Protein AF-A0AAZ1X2Z6-F1 (afdb_monomer)

Radius of gyration: 12.97 Å; Cα contacts (8 Å, |Δi|>4): 34; chains: 1; bounding box: 36×24×28 Å

Nearest PDB structures (foldseek):
  7cqv-assembly1_E  TM=9.396E-01  e=4.990E-08  Drosophila melanogaster
  5k8q-assembly1_A  TM=9.668E-01  e=8.630E-08  Homo sapiens
  1n0y-assembly1_A  TM=9.197E-01  e=8.059E-08  Paramecium tetraurelia
  1rfj-assembly1_A  TM=9.387E-01  e=2.581E-07  Solanum tuberosum
  6dah-assembly4_D  TM=7.981E-01  e=1.060E-07  Homo sapiens

Structure (mmCIF, N/CA/C/O backbone):
data_AF-A0AAZ1X2Z6-F1
#
_entry.id   AF-A0AAZ1X2Z6-F1
#
loop_
_atom_site.group_PDB
_atom_site.id
_atom_site.type_symbol
_atom_site.label_atom_id
_atom_site.label_alt_id
_atom_site.label_comp_id
_atom_site.label_asym_id
_atom_site.label_entity_id
_atom_site.label_seq_id
_atom_site.pdbx_PDB_ins_code
_atom_site.Cartn_x
_atom_site.Cartn_y
_atom_site.Cartn_z
_atom_site.occupancy
_atom_site.B_iso_or_equiv
_atom_site.auth_seq_id
_atom_site.auth_comp_id
_atom_site.auth_asym_id
_atom_site.auth_atom_id
_atom_site.pdbx_PDB_model_num
ATOM 1 N N . GLN A 1 1 ? -26.947 -1.689 -1.448 1.00 38.94 1 GLN A N 1
ATOM 2 C CA . GLN A 1 1 ? -26.755 -1.212 -0.066 1.00 38.94 1 GLN A CA 1
ATOM 3 C C . GLN A 1 1 ? -25.265 -0.950 0.027 1.00 38.94 1 GLN A C 1
ATOM 5 O O . GLN A 1 1 ? -24.529 -1.865 -0.297 1.00 38.94 1 GLN A O 1
ATOM 10 N N . ALA A 1 2 ? -24.819 0.288 0.253 1.00 52.66 2 ALA A N 1
ATOM 11 C CA . ALA A 1 2 ? -23.391 0.519 0.457 1.00 52.66 2 ALA A CA 1
ATOM 12 C C . ALA A 1 2 ? -23.007 -0.236 1.735 1.00 52.66 2 ALA A C 1
ATOM 14 O O . ALA A 1 2 ? -23.640 -0.003 2.769 1.00 52.66 2 ALA A O 1
ATOM 15 N N . ASP A 1 3 ? -22.084 -1.190 1.629 1.00 62.31 3 A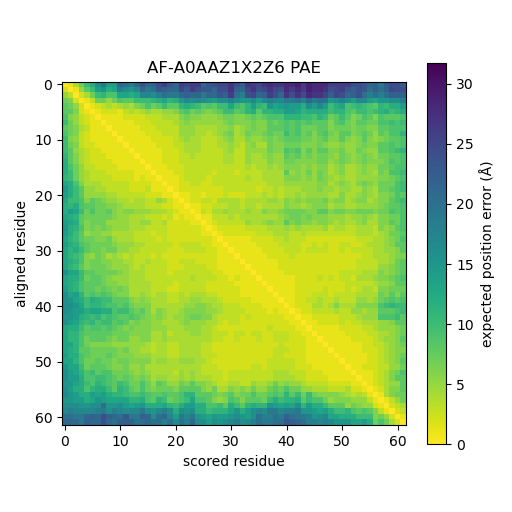SP A N 1
ATOM 16 C CA . ASP A 1 3 ? -21.489 -1.887 2.767 1.00 62.31 3 ASP A CA 1
ATOM 17 C C . ASP A 1 3 ? -20.832 -0.833 3.665 1.00 62.31 3 ASP A C 1
ATOM 19 O O . ASP A 1 3 ? -19.729 -0.357 3.410 1.00 62.31 3 ASP A O 1
ATOM 23 N N . GLN A 1 4 ? -21.573 -0.375 4.673 1.00 77.31 4 GLN A N 1
ATOM 24 C CA . GLN A 1 4 ? -21.043 0.511 5.697 1.00 77.31 4 GLN A CA 1
ATOM 25 C C . GLN A 1 4 ? -20.205 -0.356 6.624 1.00 77.31 4 GLN A C 1
ATOM 27 O O . GLN A 1 4 ? -20.748 -1.087 7.453 1.00 77.31 4 GLN A O 1
ATOM 32 N N . LEU A 1 5 ? -18.889 -0.291 6.435 1.00 82.44 5 LEU A N 1
ATOM 33 C CA . LEU A 1 5 ? -17.924 -0.899 7.339 1.00 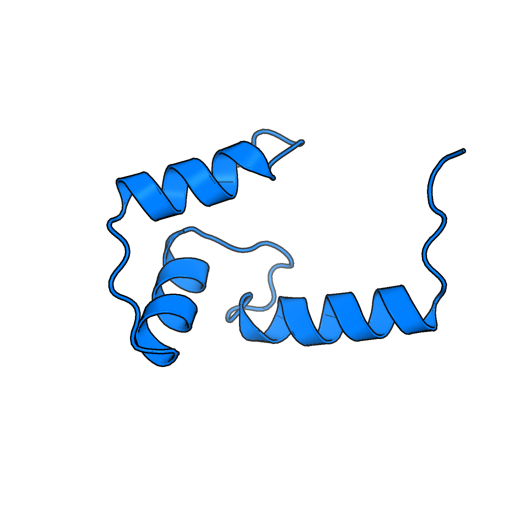82.44 5 LEU A CA 1
ATOM 34 C C . LEU A 1 5 ? -18.132 -0.342 8.753 1.00 82.44 5 LEU A C 1
ATOM 36 O O . LEU A 1 5 ? -18.377 0.856 8.928 1.00 82.44 5 LEU A O 1
ATOM 40 N N . THR A 1 6 ? -18.043 -1.204 9.764 1.00 91.12 6 THR A N 1
ATOM 41 C CA . THR A 1 6 ? -18.060 -0.762 11.164 1.00 91.12 6 THR A CA 1
ATOM 42 C C . THR A 1 6 ? -16.778 0.002 11.497 1.00 91.12 6 THR A C 1
ATOM 44 O O . THR A 1 6 ? -15.760 -0.146 10.824 1.00 91.12 6 THR A O 1
ATOM 47 N N . GLU A 1 7 ? -16.794 0.804 12.565 1.00 87.94 7 GLU A N 1
ATOM 48 C CA . GLU A 1 7 ? -15.584 1.500 13.035 1.00 87.94 7 GLU A CA 1
ATOM 49 C C . GLU A 1 7 ? -14.435 0.526 13.337 1.00 87.94 7 GLU A C 1
ATOM 51 O O . GLU A 1 7 ? -13.277 0.836 13.071 1.00 87.94 7 GLU A O 1
ATOM 56 N N . GLU A 1 8 ? -14.765 -0.668 13.834 1.00 89.75 8 GLU A N 1
ATOM 57 C CA . GLU A 1 8 ? -13.809 -1.746 14.092 1.00 89.75 8 GLU A CA 1
ATOM 58 C C . GLU A 1 8 ? -13.206 -2.287 12.791 1.00 89.75 8 GLU A C 1
ATOM 60 O O . GLU A 1 8 ? -11.987 -2.339 12.666 1.00 89.75 8 GLU A O 1
ATOM 65 N N . GLN A 1 9 ? -14.030 -2.566 11.775 1.00 87.25 9 GLN A N 1
ATOM 66 C CA . GLN A 1 9 ? -13.538 -2.990 10.460 1.00 87.25 9 GLN A CA 1
ATOM 67 C C . GLN A 1 9 ? -12.672 -1.907 9.811 1.00 87.25 9 GLN A C 1
ATOM 69 O O . GLN A 1 9 ? -11.630 -2.208 9.241 1.00 87.25 9 GLN A O 1
ATOM 74 N N . ILE A 1 10 ? -13.063 -0.633 9.918 1.00 87.38 10 ILE A N 1
ATOM 75 C CA . ILE A 1 10 ? -12.257 0.490 9.422 1.00 87.38 10 ILE A CA 1
ATOM 76 C C . ILE A 1 10 ? -10.903 0.535 10.138 1.00 87.38 10 ILE A C 1
ATOM 78 O O . ILE A 1 10 ? -9.890 0.802 9.493 1.00 87.38 10 ILE A O 1
ATOM 82 N N . ALA A 1 11 ? -10.867 0.292 11.450 1.00 88.75 11 ALA A N 1
ATOM 83 C CA . ALA A 1 11 ? -9.625 0.251 12.211 1.00 88.75 11 ALA A CA 1
ATOM 84 C C . ALA A 1 11 ? -8.730 -0.920 11.776 1.00 88.75 11 ALA A C 1
ATOM 86 O O . ALA A 1 11 ? -7.550 -0.695 11.518 1.00 88.75 11 ALA A O 1
ATOM 87 N N . GLU A 1 12 ? -9.288 -2.122 11.605 1.00 88.31 12 GLU A N 1
ATOM 88 C CA . GLU A 1 12 ? -8.551 -3.288 11.097 1.00 88.31 12 GLU A CA 1
ATOM 89 C C . GLU A 1 12 ? -8.000 -3.041 9.688 1.00 88.31 12 GLU A C 1
ATOM 91 O O . GLU A 1 12 ? -6.829 -3.312 9.417 1.00 88.31 12 GLU A O 1
ATOM 96 N N . PHE A 1 13 ? -8.810 -2.465 8.794 1.00 85.00 13 PHE A N 1
ATOM 97 C CA . PHE A 1 13 ? -8.361 -2.116 7.449 1.00 85.00 13 PHE A CA 1
ATOM 98 C C . PHE A 1 13 ? -7.278 -1.043 7.470 1.00 85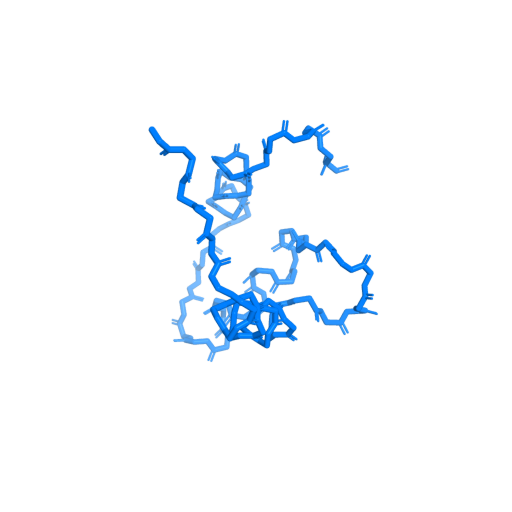.00 13 PHE A C 1
ATOM 100 O O . PHE A 1 13 ? -6.321 -1.167 6.719 1.00 85.00 13 PHE A O 1
ATOM 107 N N . LYS A 1 14 ? -7.375 -0.031 8.340 1.00 86.25 14 LYS A N 1
ATOM 108 C CA . LYS A 1 14 ? -6.325 0.989 8.505 1.00 86.25 14 LYS A CA 1
ATOM 109 C C . LYS A 1 14 ? -5.027 0.408 9.050 1.00 86.25 14 LYS A C 1
ATOM 111 O O . LYS A 1 14 ? -3.957 0.781 8.578 1.00 86.25 14 LYS A O 1
ATOM 116 N N . GLU A 1 15 ? -5.109 -0.492 10.023 1.00 87.56 15 GLU A N 1
ATOM 117 C CA . GLU A 1 15 ? -3.931 -1.169 10.563 1.00 87.56 15 GLU A CA 1
ATOM 118 C C . GLU A 1 15 ? -3.258 -2.008 9.475 1.00 87.56 15 GLU A C 1
ATOM 120 O O . GLU A 1 15 ? -2.057 -1.871 9.245 1.00 87.56 15 GLU A O 1
ATOM 125 N N . ALA A 1 16 ? -4.040 -2.783 8.720 1.00 86.56 16 ALA A N 1
ATOM 126 C CA . ALA A 1 16 ? -3.537 -3.499 7.555 1.00 86.56 16 ALA A CA 1
ATOM 127 C C . ALA A 1 16 ? -2.930 -2.543 6.515 1.00 86.56 16 ALA A C 1
ATOM 129 O O . ALA A 1 16 ? -1.847 -2.821 6.012 1.00 86.56 16 ALA A O 1
ATOM 130 N N . PHE A 1 17 ? -3.565 -1.401 6.239 1.00 85.62 17 PHE A N 1
ATOM 131 C CA . PHE A 1 17 ? -3.078 -0.397 5.288 1.00 85.62 17 PHE A CA 1
ATOM 132 C C . PHE A 1 17 ? -1.713 0.166 5.701 1.00 85.62 17 PHE A C 1
ATOM 134 O O . PHE A 1 17 ? -0.813 0.245 4.873 1.00 85.62 17 PHE A O 1
ATOM 141 N N . SER A 1 18 ? -1.514 0.434 6.996 1.00 88.00 18 SER A N 1
ATOM 142 C CA . SER A 1 18 ? -0.231 0.90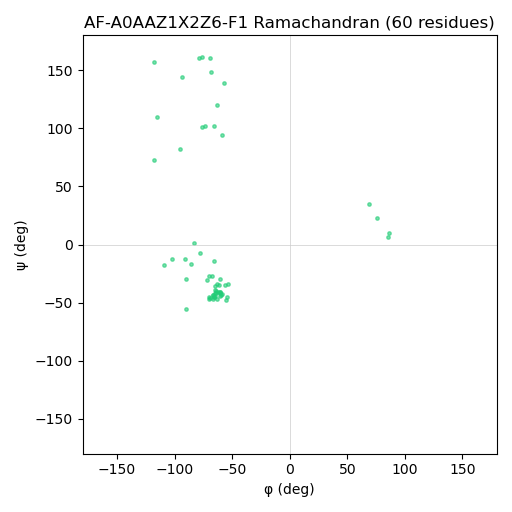1 7.551 1.00 88.00 18 SER A CA 1
ATOM 143 C C . SER A 1 18 ? 0.910 -0.120 7.457 1.00 88.00 18 SER A C 1
ATOM 145 O O . SER A 1 18 ? 2.082 0.216 7.631 1.00 88.00 18 SER A O 1
ATOM 147 N N . LEU A 1 19 ? 0.608 -1.394 7.174 1.00 86.50 19 LEU A N 1
ATOM 148 C CA . LEU A 1 19 ? 1.654 -2.365 6.854 1.00 86.50 19 LEU A CA 1
ATOM 149 C C . LEU A 1 19 ? 2.249 -2.099 5.469 1.00 86.50 19 LEU A C 1
ATOM 151 O O . LEU A 1 19 ? 3.437 -2.385 5.272 1.00 86.50 19 LEU A O 1
ATOM 155 N N . PHE A 1 20 ? 1.444 -1.559 4.550 1.00 85.50 20 PHE A N 1
ATOM 156 C CA . PHE A 1 20 ? 1.820 -1.218 3.182 1.00 85.50 20 PHE A CA 1
ATOM 157 C C . PHE A 1 20 ? 2.346 0.210 3.080 1.00 85.50 20 PHE A C 1
ATOM 159 O O . PHE A 1 20 ? 3.489 0.360 2.662 1.00 85.50 20 PHE A O 1
ATOM 166 N N . ASP A 1 21 ? 1.572 1.199 3.525 1.00 88.31 21 ASP A N 1
ATOM 167 C CA . ASP A 1 21 ? 1.945 2.619 3.582 1.00 88.31 21 ASP A CA 1
ATOM 168 C C . ASP A 1 21 ? 3.083 2.824 4.602 1.00 88.31 21 ASP A C 1
ATOM 170 O O . ASP A 1 21 ? 2.888 2.753 5.820 1.00 88.31 21 ASP A O 1
ATOM 174 N N . LYS A 1 22 ? 4.315 2.970 4.106 1.00 82.94 22 LYS A N 1
ATOM 175 C CA . LYS A 1 22 ? 5.527 3.059 4.934 1.00 82.94 22 LYS A CA 1
ATOM 176 C C . LYS A 1 22 ? 5.856 4.486 5.318 1.00 82.94 22 LYS A C 1
ATOM 178 O O . LYS A 1 22 ? 6.512 4.672 6.350 1.00 82.94 22 LYS A O 1
ATOM 183 N N . ASP A 1 23 ? 5.493 5.453 4.488 1.00 85.50 23 ASP A N 1
ATOM 184 C CA . ASP A 1 23 ? 5.758 6.863 4.756 1.00 85.50 23 ASP A CA 1
ATOM 185 C C . ASP A 1 23 ? 4.615 7.559 5.512 1.00 85.50 23 ASP A C 1
ATOM 187 O O . ASP A 1 23 ? 4.845 8.603 6.132 1.00 85.50 23 ASP A O 1
ATOM 191 N N . GLY A 1 24 ? 3.451 6.914 5.601 1.00 84.44 24 GLY A N 1
ATOM 192 C CA . GLY A 1 24 ? 2.287 7.380 6.342 1.00 84.44 24 GLY A CA 1
ATOM 193 C C . GLY A 1 24 ? 1.554 8.509 5.629 1.00 84.44 24 GLY A C 1
ATOM 194 O O . GLY A 1 24 ? 0.896 9.310 6.305 1.00 84.44 24 GLY A O 1
ATOM 195 N N . ASP A 1 25 ? 1.708 8.634 4.308 1.00 86.25 25 ASP A N 1
ATOM 196 C CA . ASP A 1 25 ? 1.052 9.672 3.515 1.00 86.25 25 ASP A CA 1
ATOM 197 C C . ASP A 1 25 ? -0.430 9.367 3.227 1.00 86.25 25 ASP A C 1
ATOM 199 O O . ASP A 1 25 ? -1.180 10.251 2.796 1.00 86.25 25 ASP A O 1
ATOM 203 N N . GLY A 1 26 ? -0.884 8.159 3.584 1.00 84.62 26 GLY A N 1
ATOM 204 C CA . GLY A 1 26 ? -2.254 7.690 3.410 1.00 84.62 26 GLY A CA 1
ATOM 205 C C . GLY A 1 26 ? -2.528 7.097 2.030 1.00 84.62 26 GLY A C 1
ATOM 206 O O . GLY A 1 26 ? -3.681 6.769 1.740 1.00 84.62 26 GLY A O 1
ATOM 207 N N . THR A 1 27 ? -1.502 6.942 1.196 1.00 84.81 27 THR A N 1
ATOM 208 C CA . THR A 1 27 ? -1.547 6.288 -0.110 1.00 84.81 27 THR A CA 1
ATOM 209 C C . THR A 1 27 ? -0.636 5.060 -0.109 1.00 84.81 27 THR A C 1
ATOM 211 O O . THR A 1 27 ? 0.238 4.908 0.735 1.00 84.81 27 THR A O 1
ATOM 214 N N . ILE A 1 28 ? -0.891 4.104 -1.004 1.00 86.75 28 ILE A N 1
ATOM 215 C CA . ILE A 1 28 ? 0.019 2.970 -1.206 1.00 86.75 28 ILE A CA 1
ATOM 216 C C . ILE A 1 28 ? 0.556 3.094 -2.612 1.00 86.75 28 ILE A C 1
ATOM 218 O O . ILE A 1 28 ? -0.164 2.860 -3.580 1.00 86.75 28 ILE A O 1
ATOM 222 N N . THR A 1 29 ? 1.835 3.417 -2.723 1.00 88.12 29 THR A N 1
ATOM 223 C CA . THR A 1 29 ? 2.513 3.471 -4.017 1.00 88.12 29 THR A CA 1
ATOM 224 C C . THR A 1 29 ? 2.896 2.070 -4.507 1.00 88.12 29 THR A C 1
ATOM 226 O O . THR A 1 29 ? 3.053 1.121 -3.729 1.00 88.12 29 THR A O 1
ATOM 229 N N . THR A 1 30 ? 3.152 1.920 -5.814 1.00 89.19 30 THR A N 1
ATOM 230 C CA . THR A 1 30 ? 3.652 0.652 -6.398 1.00 89.19 30 THR A CA 1
ATOM 231 C C . THR A 1 30 ? 4.916 0.155 -5.692 1.00 89.19 30 THR A C 1
ATOM 233 O O . THR A 1 30 ? 5.126 -1.049 -5.513 1.00 89.19 30 THR A O 1
ATOM 236 N N . LYS A 1 31 ? 5.761 1.085 -5.234 1.00 88.50 31 LYS A N 1
ATOM 237 C CA . LYS A 1 31 ? 7.002 0.795 -4.507 1.00 88.50 31 LYS A CA 1
ATOM 238 C C . LYS A 1 31 ? 6.739 0.179 -3.140 1.00 88.50 31 LYS A C 1
ATOM 240 O O . LYS A 1 31 ? 7.428 -0.772 -2.756 1.00 88.50 31 LYS A O 1
ATOM 245 N N . GLU A 1 32 ? 5.768 0.707 -2.414 1.00 90.62 32 GLU A N 1
ATOM 246 C CA . GLU A 1 32 ? 5.386 0.239 -1.085 1.00 90.62 32 GLU A CA 1
ATOM 247 C C . GLU A 1 32 ? 4.706 -1.122 -1.148 1.00 90.62 32 GLU A C 1
ATOM 249 O O . GLU A 1 32 ? 5.150 -2.063 -0.479 1.00 90.62 32 GLU A O 1
ATOM 254 N N . LEU 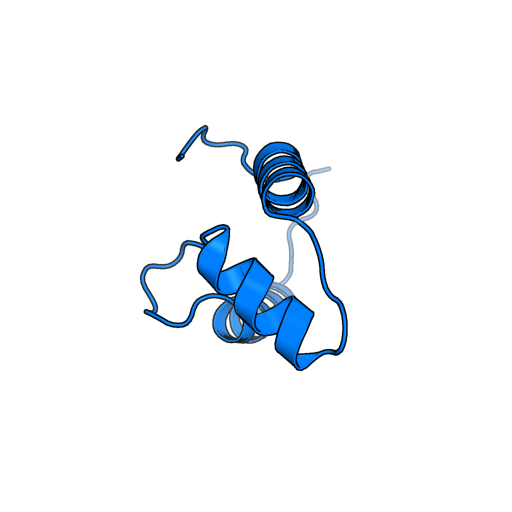A 1 33 ? 3.748 -1.277 -2.065 1.00 89.50 33 LEU A N 1
ATOM 255 C CA . LEU A 1 33 ? 3.113 -2.561 -2.351 1.00 89.50 33 LEU A CA 1
ATOM 256 C C . LEU A 1 33 ? 4.157 -3.624 -2.720 1.00 89.50 33 LEU A C 1
ATOM 258 O O . LEU A 1 33 ? 4.185 -4.714 -2.144 1.00 89.50 33 LEU A O 1
ATOM 262 N N . GLY A 1 34 ? 5.087 -3.285 -3.618 1.00 91.12 34 GLY A N 1
ATOM 263 C CA . GLY A 1 34 ? 6.172 -4.177 -4.022 1.00 91.12 34 GLY A CA 1
ATOM 264 C C . GLY A 1 34 ? 7.120 -4.538 -2.879 1.00 91.12 34 GLY A C 1
ATOM 265 O O . GLY A 1 34 ? 7.630 -5.658 -2.827 1.00 91.12 34 GLY A O 1
ATOM 266 N N . THR A 1 35 ? 7.362 -3.618 -1.947 1.00 90.50 35 THR A N 1
ATOM 267 C CA . THR A 1 35 ? 8.212 -3.866 -0.773 1.00 90.50 35 THR A CA 1
ATOM 268 C C . THR A 1 35 ? 7.574 -4.885 0.164 1.00 90.50 35 THR A C 1
ATOM 270 O O . THR A 1 35 ? 8.255 -5.812 0.617 1.00 90.50 35 THR A O 1
ATOM 273 N N . VAL A 1 36 ? 6.268 -4.774 0.409 1.00 89.12 36 VAL A N 1
ATOM 274 C CA . VAL A 1 36 ? 5.541 -5.746 1.236 1.00 89.12 36 VAL A CA 1
ATOM 275 C C . VAL A 1 36 ? 5.430 -7.097 0.538 1.00 89.12 36 VAL A C 1
ATOM 277 O O . VAL A 1 36 ? 5.769 -8.111 1.143 1.00 89.12 36 VAL A O 1
ATOM 280 N N . MET A 1 37 ? 5.061 -7.126 -0.743 1.00 90.00 37 MET A N 1
ATOM 281 C CA . MET A 1 37 ? 4.969 -8.361 -1.536 1.00 90.00 37 MET A CA 1
ATOM 282 C C . MET A 1 37 ? 6.283 -9.155 -1.519 1.00 90.00 37 MET A C 1
ATOM 284 O O . MET A 1 37 ? 6.286 -10.355 -1.237 1.00 90.00 37 MET A O 1
ATOM 288 N N . ARG A 1 38 ? 7.418 -8.466 -1.702 1.00 90.50 38 ARG A N 1
ATOM 289 C CA . ARG A 1 38 ? 8.759 -9.067 -1.586 1.00 90.50 38 ARG A CA 1
ATOM 290 C C . ARG A 1 38 ? 9.089 -9.542 -0.180 1.00 90.50 38 A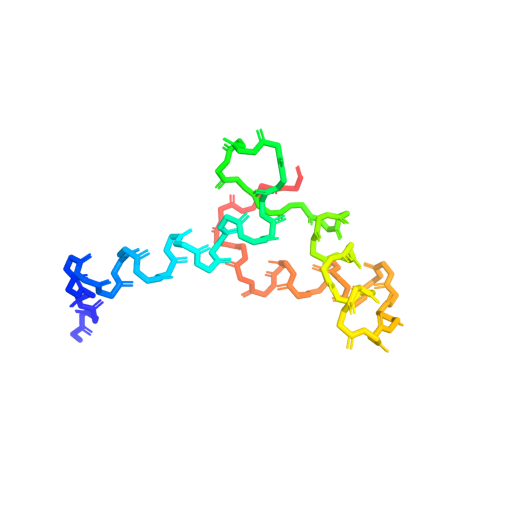RG A C 1
ATOM 292 O O . ARG A 1 38 ? 9.712 -10.590 -0.028 1.00 90.50 38 ARG A O 1
ATOM 299 N N . SER A 1 39 ? 8.629 -8.833 0.846 1.00 88.00 39 SER A N 1
ATOM 300 C CA . SER A 1 39 ? 8.787 -9.259 2.243 1.00 88.00 39 SER A CA 1
ATOM 301 C C . SER A 1 39 ? 7.971 -10.516 2.573 1.00 88.00 39 SER A C 1
ATOM 303 O O . SER A 1 39 ? 8.378 -11.301 3.425 1.00 88.00 39 SER A O 1
ATOM 305 N N . LEU A 1 40 ? 6.861 -10.744 1.863 1.00 88.38 40 LEU A N 1
ATOM 306 C CA . LEU A 1 40 ? 6.047 -11.963 1.937 1.00 88.38 40 LEU A CA 1
ATOM 307 C C . LEU A 1 40 ? 6.587 -13.109 1.058 1.00 88.38 40 LEU A C 1
ATOM 309 O O . LEU A 1 40 ? 5.999 -14.189 1.023 1.00 88.38 40 LEU A O 1
ATOM 313 N N . GLY A 1 41 ? 7.710 -12.899 0.362 1.00 91.56 41 GLY A N 1
ATOM 314 C CA . GLY A 1 41 ? 8.351 -13.895 -0.500 1.00 91.56 41 GLY A CA 1
ATOM 315 C C . GLY A 1 41 ? 7.810 -13.949 -1.931 1.00 91.56 41 GLY A C 1
ATOM 316 O O . GLY A 1 41 ? 8.166 -14.863 -2.675 1.00 91.56 41 GLY A O 1
ATOM 317 N N . GLN A 1 42 ? 6.971 -12.991 -2.334 1.00 92.06 42 GLN A N 1
ATOM 318 C CA . GLN A 1 42 ? 6.517 -12.844 -3.716 1.00 92.06 42 GLN A CA 1
ATOM 319 C C . GLN A 1 42 ? 7.405 -11.863 -4.484 1.00 92.06 42 GLN A C 1
ATOM 321 O O . GLN A 1 42 ? 7.814 -10.842 -3.952 1.00 92.06 42 GLN A O 1
ATOM 326 N N . ASN A 1 43 ? 7.656 -12.117 -5.767 1.00 91.38 43 ASN A N 1
ATOM 327 C CA . ASN A 1 43 ? 8.402 -11.197 -6.630 1.00 91.38 43 ASN A CA 1
ATOM 328 C C . ASN A 1 43 ? 7.516 -10.711 -7.786 1.00 91.38 43 ASN A C 1
ATOM 330 O O . ASN A 1 43 ? 7.722 -11.155 -8.917 1.00 91.38 43 ASN A O 1
ATOM 334 N N . PRO A 1 44 ? 6.533 -9.830 -7.523 1.00 91.75 44 PRO A N 1
ATOM 335 C CA . PRO A 1 44 ? 5.751 -9.228 -8.591 1.00 91.75 44 PRO A CA 1
ATOM 336 C C . PRO A 1 44 ? 6.619 -8.276 -9.420 1.00 91.75 44 PRO A C 1
ATOM 338 O O . PRO A 1 44 ? 7.560 -7.644 -8.917 1.00 91.75 44 PRO A O 1
ATOM 341 N N . THR A 1 45 ? 6.298 -8.185 -10.702 1.00 93.06 45 THR A N 1
ATOM 342 C CA . THR A 1 45 ? 6.867 -7.200 -11.621 1.00 93.06 45 THR A CA 1
ATOM 343 C C . THR A 1 45 ? 6.246 -5.823 -11.400 1.00 93.06 45 THR A C 1
ATOM 345 O O . THR A 1 45 ? 5.176 -5.690 -10.813 1.00 93.06 45 THR A O 1
ATOM 348 N N . GLU A 1 46 ? 6.911 -4.773 -11.881 1.00 89.12 46 GLU A N 1
ATOM 349 C CA . GLU A 1 46 ? 6.382 -3.406 -11.778 1.00 89.12 46 GLU A CA 1
ATOM 350 C C . GLU A 1 46 ? 5.049 -3.244 -12.524 1.00 89.12 46 GLU A C 1
ATOM 352 O O . GLU A 1 46 ? 4.161 -2.562 -12.031 1.00 89.12 46 GLU A O 1
ATOM 357 N N . ALA A 1 47 ? 4.876 -3.945 -13.650 1.00 91.06 47 ALA A N 1
ATOM 358 C CA . ALA A 1 47 ? 3.619 -3.969 -14.393 1.00 91.06 47 ALA A CA 1
ATOM 359 C C . ALA A 1 47 ? 2.483 -4.623 -13.592 1.00 91.06 47 ALA A C 1
ATOM 361 O O . ALA A 1 47 ? 1.398 -4.065 -13.526 1.00 91.06 47 ALA A O 1
ATOM 362 N N . GLU A 1 48 ? 2.740 -5.756 -12.928 1.00 91.56 48 GLU A N 1
ATOM 363 C CA . GLU A 1 48 ? 1.739 -6.401 -12.065 1.00 91.56 48 GLU A CA 1
ATOM 364 C C . GLU A 1 48 ? 1.371 -5.516 -10.870 1.00 91.56 48 GLU A C 1
ATOM 366 O O . GLU A 1 48 ? 0.202 -5.414 -10.520 1.00 91.56 48 GLU A O 1
ATOM 371 N N . LEU A 1 49 ? 2.350 -4.842 -10.258 1.00 90.19 49 LEU A N 1
ATOM 372 C CA . LEU A 1 49 ? 2.091 -3.903 -9.163 1.00 90.19 49 LEU A CA 1
ATOM 373 C C . LEU A 1 49 ? 1.257 -2.707 -9.625 1.00 90.19 49 LEU A C 1
ATOM 375 O O . LEU A 1 49 ? 0.357 -2.284 -8.904 1.00 90.19 49 LEU A O 1
ATOM 379 N N . GLN A 1 50 ? 1.553 -2.174 -10.810 1.00 89.31 50 GLN A N 1
ATOM 380 C CA . GLN A 1 50 ? 0.790 -1.081 -11.399 1.00 89.31 50 GLN A CA 1
ATOM 381 C C . GLN A 1 50 ? -0.637 -1.522 -11.728 1.00 89.31 50 GLN A C 1
ATOM 383 O O . GLN A 1 50 ? -1.570 -0.809 -11.384 1.00 89.31 50 GLN A O 1
ATOM 388 N N . ASP A 1 51 ? -0.823 -2.700 -12.327 1.00 89.81 51 ASP A N 1
ATOM 389 C CA . ASP A 1 51 ? -2.154 -3.241 -12.617 1.00 89.81 51 ASP A CA 1
ATOM 390 C C . ASP A 1 51 ? -2.966 -3.425 -11.327 1.00 89.81 51 ASP A C 1
ATOM 392 O O . ASP A 1 51 ? -4.118 -3.007 -11.269 1.00 89.81 51 ASP A O 1
ATOM 396 N N . MET A 1 52 ? -2.351 -3.954 -10.263 1.00 87.56 52 MET A N 1
ATOM 397 C CA . MET A 1 52 ? -3.011 -4.108 -8.963 1.00 87.56 52 MET A CA 1
ATOM 398 C C . MET A 1 52 ? -3.466 -2.778 -8.363 1.00 87.56 52 MET A C 1
ATOM 400 O O . MET A 1 52 ? -4.544 -2.719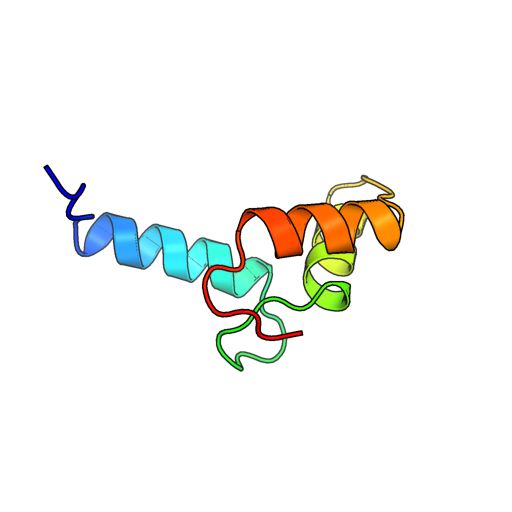 -7.777 1.00 87.56 52 MET A O 1
ATOM 404 N N . ILE A 1 53 ? -2.650 -1.726 -8.480 1.00 85.56 53 ILE A N 1
ATOM 405 C CA . ILE A 1 53 ? -3.025 -0.389 -8.012 1.00 85.56 53 ILE A CA 1
ATOM 406 C C . ILE A 1 53 ? -4.116 0.195 -8.903 1.00 85.56 53 ILE A C 1
ATOM 408 O O . ILE A 1 53 ? -5.126 0.647 -8.383 1.00 85.56 53 ILE A O 1
ATOM 412 N N . ASN A 1 54 ? -3.986 0.096 -10.223 1.00 85.62 54 ASN A N 1
ATOM 413 C CA . ASN A 1 54 ? -4.975 0.600 -11.176 1.00 85.62 54 ASN A CA 1
ATOM 414 C C . ASN A 1 54 ? -6.354 -0.065 -11.026 1.00 85.62 54 ASN A C 1
ATOM 416 O O . ASN A 1 54 ? -7.369 0.554 -11.333 1.00 85.62 54 ASN A O 1
ATOM 420 N N . GLU A 1 55 ?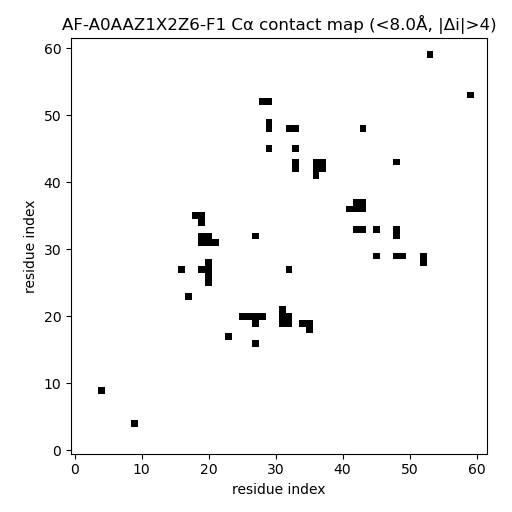 -6.418 -1.327 -10.586 1.00 84.12 55 GLU A N 1
ATOM 421 C CA . GLU A 1 55 ? -7.690 -2.019 -10.329 1.00 84.12 55 GLU A CA 1
ATOM 422 C C . GLU A 1 55 ? -8.439 -1.471 -9.105 1.00 84.12 55 GLU A C 1
ATOM 424 O O . GLU A 1 55 ? -9.666 -1.589 -9.038 1.00 84.12 55 GLU A O 1
ATOM 429 N N . VAL A 1 56 ? -7.721 -0.897 -8.136 1.00 77.81 56 VAL A N 1
ATOM 430 C CA . VAL A 1 56 ? -8.294 -0.393 -6.875 1.00 77.81 56 VAL A CA 1
ATOM 431 C C . VAL A 1 56 ? -8.294 1.129 -6.775 1.00 77.81 56 VAL A C 1
ATOM 433 O O . VAL A 1 56 ? -9.029 1.678 -5.953 1.00 77.81 56 VAL A O 1
ATOM 436 N N . ASP A 1 57 ? -7.500 1.804 -7.602 1.00 81.62 57 ASP A N 1
ATOM 437 C CA . ASP A 1 57 ? -7.431 3.252 -7.672 1.00 81.62 57 ASP A CA 1
ATOM 438 C C . ASP A 1 57 ? -8.685 3.800 -8.360 1.00 81.62 57 ASP A C 1
ATOM 440 O O . ASP A 1 57 ? -8.868 3.737 -9.577 1.00 81.62 57 ASP A O 1
ATOM 444 N N . ALA A 1 58 ? -9.594 4.313 -7.537 1.00 68.06 58 ALA A N 1
ATOM 445 C CA . ALA A 1 58 ? -10.815 4.959 -7.993 1.00 68.06 58 ALA A CA 1
ATOM 446 C C . ALA A 1 58 ? -10.602 6.447 -8.318 1.00 68.06 58 ALA A C 1
ATOM 448 O O . ALA A 1 58 ? -11.453 7.045 -8.983 1.00 68.06 58 ALA A O 1
ATOM 449 N N . ASP A 1 59 ? -9.499 7.034 -7.844 1.00 68.62 59 ASP A N 1
ATOM 450 C CA . ASP A 1 59 ? -9.247 8.473 -7.889 1.00 68.62 59 ASP A CA 1
ATOM 451 C C . ASP A 1 59 ? -8.275 8.871 -9.017 1.00 68.62 59 ASP A C 1
ATOM 453 O O . ASP A 1 59 ? -8.216 10.049 -9.375 1.00 68.62 59 ASP A O 1
ATOM 457 N N . GLY A 1 60 ? -7.588 7.909 -9.648 1.00 63.53 60 GLY A N 1
ATOM 458 C CA . GLY A 1 60 ? -6.665 8.159 -10.762 1.00 63.53 60 GLY A CA 1
ATOM 459 C C . GLY A 1 60 ? -5.406 8.899 -10.311 1.00 63.53 60 GLY A C 1
ATOM 460 O O . GLY A 1 60 ? -4.914 9.784 -11.017 1.00 63.53 60 GLY A O 1
ATOM 461 N N . GLN A 1 61 ? -4.953 8.604 -9.096 1.00 58.81 61 GLN A N 1
ATOM 462 C CA . GLN A 1 61 ? -3.809 9.233 -8.456 1.00 58.81 61 G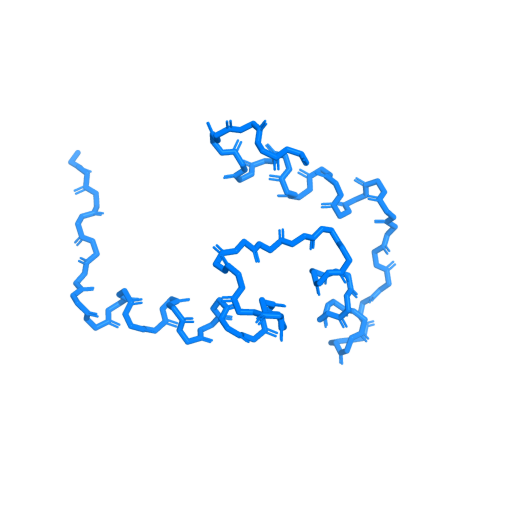LN A CA 1
ATOM 463 C C . GLN A 1 61 ? -2.572 8.355 -8.695 1.00 58.81 61 GLN A C 1
ATOM 465 O O . GLN A 1 61 ? -2.190 7.560 -7.840 1.00 58.81 61 GLN A O 1
ATOM 470 N N . ASP A 1 62 ? -1.969 8.514 -9.877 1.00 55.00 62 ASP A N 1
ATOM 471 C CA . ASP A 1 62 ? -0.648 7.966 -10.237 1.00 55.00 62 ASP A CA 1
ATOM 472 C C . ASP A 1 62 ? 0.522 8.663 -9.510 1.00 55.00 62 ASP A C 1
ATOM 474 O O . ASP A 1 62 ? 0.523 9.919 -9.420 1.00 55.00 62 ASP A O 1
#

Foldseek 3Di:
DPPPDDPVRVVVVVVVVCQQPVVPPSDHDLVSVQVVCVVVVHHDDSVRSVVVCVVVPPPPDD

Mean predicted aligned error: 6.35 Å

pLDDT: mean 83.86, std 10.74, range [38.94, 93.06]

InterPro domains:
  IPR002048 EF-hand domain [PF13499] (12-61)
  IPR002048 EF-hand domain [PS50222] (8-43)
  IPR002048 EF-hand domain [SM00054] (12-40)
  IPR002048 EF-hand domain [cd00051] (12-60)
  IPR011992 EF-hand domain pair [SSF47473] (3-61)
  IPR018247 EF-Hand 1, calcium-binding site [PS00018] (21-33)
  IPR050230 Calmodulin/Myosin light chain/Troponin C-like [PTHR23048] (2-60)

Solvent-accessible surface area (backbone atoms only — not comparable to full-atom values): 3908 Å² total; per-residue (Å²): 128,85,83,76,71,49,73,64,55,49,48,54,50,47,55,56,45,53,70,37,25,81,86,68,82,84,58,72,51,57,68,33,49,49,52,44,40,44,72,74,73,41,86,78,51,72,66,57,39,45,51,58,46,60,77,69,51,85,80,75,84,127

Secondary structure (DSSP, 8-state):
------HHHHHHHHHHHHHH-SS-SS---HHHHHHHHHHTT----HHHHHHHHHHH-SS---

Sequence (62 aa):
QADQLTEEQIAEFKEAFSLFDKDGDGTITTKELGTVMRSLGQNPTEAELQDMINEVDADGQD

Organism: Oreochromis aureus (NCBI:txid47969)